Protein AF-N2ACI0-F1 (afdb_monomer_lite)

Foldseek 3Di:
DALVCVPPDPDDDPVVVVVLVVVVVVCVVPLDAEEEEEEQCHPVPSVVVCCVSRVRYQAYEYEDLRPPDFDDDRRYTYDNDPVPDDPDDGPYYHD

Secondary structure (DSSP, 8-state):
--GGGTTT-SS--HHHHHHHHHHHHHHTTS---EEEEEET-TTSHHHHHHHHH-TTEEEEEEE-TT-SS-EEETTEEEESSGGGS--SPPSEEE-

Structure (mmCIF, N/CA/C/O backbone):
data_AF-N2ACI0-F1
#
_entry.id   AF-N2ACI0-F1
#
loop_
_atom_site.group_PDB
_atom_site.id
_atom_site.type_symbol
_atom_site.label_atom_id
_atom_site.label_alt_id
_atom_site.label_comp_id
_atom_site.label_asym_id
_atom_site.label_entity_id
_atom_site.label_seq_id
_atom_site.pdbx_PDB_ins_code
_atom_site.Cartn_x
_atom_site.Cartn_y
_atom_site.Cartn_z
_atom_site.occupancy
_atom_site.B_iso_or_equiv
_atom_site.auth_seq_id
_atom_site.auth_comp_id
_atom_site.auth_asym_id
_atom_site.auth_atom_id
_atom_site.pdbx_PDB_model_num
ATOM 1 N N . MET A 1 1 ? 3.826 2.591 -10.489 1.00 58.47 1 MET A N 1
ATOM 2 C CA . MET A 1 1 ? 4.806 2.523 -11.584 1.00 58.47 1 MET A CA 1
ATOM 3 C C . MET A 1 1 ? 4.815 1.078 -11.996 1.00 58.47 1 MET A C 1
ATOM 5 O O . MET A 1 1 ? 4.823 0.238 -11.097 1.00 58.47 1 MET A O 1
ATOM 9 N N . ASP A 1 2 ? 4.708 0.779 -13.287 1.00 58.25 2 ASP A N 1
ATOM 10 C CA . ASP A 1 2 ? 4.941 -0.600 -13.712 1.00 58.25 2 ASP A CA 1
ATOM 11 C C . ASP A 1 2 ? 6.365 -0.964 -13.261 1.00 58.25 2 ASP A C 1
ATOM 13 O O . ASP A 1 2 ? 7.281 -0.144 -13.361 1.00 58.25 2 ASP A O 1
ATOM 17 N N . LEU A 1 3 ? 6.563 -2.146 -12.679 1.00 53.84 3 LEU A N 1
ATOM 18 C CA . LEU A 1 3 ? 7.887 -2.563 -12.215 1.00 53.84 3 LEU A CA 1
ATOM 19 C C . LEU A 1 3 ? 8.919 -2.522 -13.352 1.00 53.84 3 LEU A C 1
ATOM 21 O O . LEU A 1 3 ? 10.091 -2.232 -13.102 1.00 53.84 3 LEU A O 1
ATOM 25 N N . SER A 1 4 ? 8.467 -2.685 -14.600 1.00 56.00 4 SER A N 1
ATOM 26 C CA . SER A 1 4 ? 9.281 -2.516 -15.808 1.00 56.00 4 SER A CA 1
ATOM 27 C C . SER A 1 4 ? 9.829 -1.091 -16.022 1.00 56.00 4 SER A C 1
ATOM 29 O O . SER A 1 4 ? 10.829 -0.921 -16.719 1.00 56.00 4 SER A O 1
ATOM 31 N N . GLU A 1 5 ? 9.250 -0.070 -15.385 1.00 56.12 5 GLU A N 1
ATOM 32 C CA . GLU A 1 5 ? 9.637 1.345 -15.515 1.00 56.12 5 GLU A CA 1
ATOM 33 C C . GLU A 1 5 ? 10.593 1.821 -14.401 1.00 56.12 5 GLU A C 1
ATOM 35 O O . GLU A 1 5 ? 11.156 2.917 -14.483 1.00 56.12 5 GLU A O 1
ATOM 40 N N . THR A 1 6 ? 10.852 0.990 -13.382 1.00 54.44 6 THR A N 1
ATOM 41 C CA . THR A 1 6 ? 11.622 1.369 -12.175 1.00 54.44 6 THR A CA 1
ATOM 42 C C . THR A 1 6 ? 13.064 1.814 -12.443 1.00 54.44 6 THR A C 1
ATOM 44 O O . THR A 1 6 ? 13.654 2.516 -11.622 1.00 54.44 6 THR A O 1
ATOM 47 N N . ASN A 1 7 ? 13.631 1.470 -13.603 1.00 51.19 7 ASN A N 1
ATOM 48 C CA . ASN A 1 7 ? 15.015 1.796 -13.954 1.00 51.19 7 ASN A CA 1
ATOM 49 C C . ASN A 1 7 ? 15.210 3.130 -14.702 1.00 51.19 7 ASN A C 1
ATOM 51 O O . ASN A 1 7 ? 16.359 3.479 -14.972 1.00 51.19 7 ASN A O 1
ATOM 55 N N . GLN A 1 8 ? 14.156 3.884 -15.054 1.00 51.38 8 GLN A N 1
ATOM 56 C CA . GLN A 1 8 ? 14.314 5.052 -15.946 1.00 51.38 8 GLN A CA 1
ATOM 57 C C . GLN A 1 8 ? 13.976 6.423 -15.353 1.00 51.38 8 GLN A C 1
ATOM 59 O O . GLN A 1 8 ? 14.406 7.431 -15.916 1.00 51.38 8 GLN A O 1
ATOM 64 N N . THR A 1 9 ? 13.314 6.522 -14.199 1.00 49.97 9 THR A N 1
ATOM 65 C CA . THR A 1 9 ? 12.980 7.837 -13.628 1.00 49.97 9 THR A CA 1
ATOM 66 C C . THR A 1 9 ? 13.075 7.859 -12.107 1.00 49.97 9 THR A C 1
ATOM 68 O O . THR A 1 9 ? 12.250 7.286 -11.405 1.00 49.97 9 THR A O 1
ATOM 71 N N . ALA A 1 10 ? 14.026 8.639 -11.581 1.00 59.66 10 ALA A N 1
ATOM 72 C CA . ALA A 1 10 ? 14.067 9.030 -10.165 1.00 59.66 10 ALA A CA 1
ATOM 73 C C . ALA A 1 10 ? 12.825 9.842 -9.724 1.00 59.66 10 ALA A C 1
ATOM 75 O O . ALA A 1 10 ? 12.637 10.104 -8.537 1.00 59.66 10 ALA A O 1
ATOM 76 N N . TYR A 1 11 ? 11.983 10.247 -10.680 1.00 70.56 11 TYR A N 1
ATOM 77 C CA . TYR A 1 11 ? 10.765 11.019 -10.482 1.00 70.56 11 TYR A CA 1
ATOM 78 C C . TYR A 1 11 ? 9.537 10.170 -10.810 1.00 70.56 11 TYR A C 1
ATOM 80 O O . TYR A 1 11 ? 9.466 9.557 -11.870 1.00 70.56 11 TYR A O 1
ATOM 88 N N . ARG A 1 12 ? 8.557 10.170 -9.901 1.00 80.38 12 ARG A N 1
ATOM 89 C CA . ARG A 1 12 ? 7.232 9.590 -10.144 1.00 80.38 12 ARG A CA 1
ATOM 90 C C . ARG A 1 12 ? 6.530 10.347 -11.252 1.00 80.38 12 ARG A C 1
ATOM 92 O O . ARG A 1 12 ? 6.649 11.573 -11.340 1.00 80.38 12 ARG A O 1
ATOM 99 N N . HIS A 1 13 ? 5.748 9.636 -12.048 1.00 83.31 13 HIS A N 1
ATOM 100 C CA . HIS A 1 13 ? 4.943 10.307 -13.041 1.00 83.31 13 HIS A CA 1
ATOM 101 C C . HIS A 1 13 ? 3.838 11.136 -12.366 1.00 8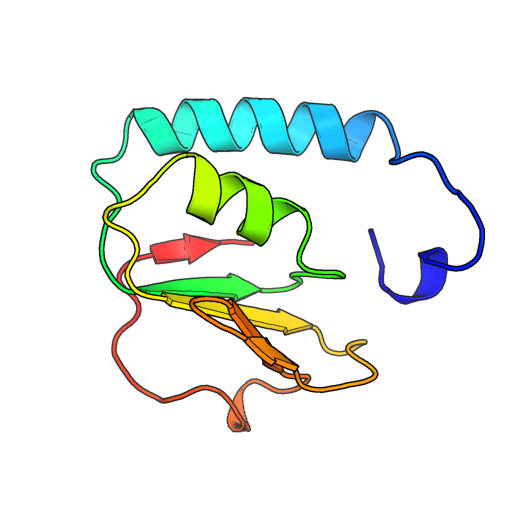3.31 13 HIS A C 1
ATOM 103 O O . HIS A 1 13 ? 3.210 10.669 -11.411 1.00 83.31 13 HIS A O 1
ATOM 109 N N . PRO A 1 14 ? 3.543 12.358 -12.850 1.00 87.75 14 PRO A N 1
ATOM 110 C CA . PRO A 1 14 ? 2.555 13.231 -12.214 1.00 87.75 14 PRO A CA 1
ATOM 111 C C . PRO A 1 14 ? 1.171 12.593 -12.047 1.00 87.75 14 PRO A C 1
ATOM 113 O O . PRO A 1 14 ? 0.515 12.811 -11.033 1.00 87.75 14 PRO A O 1
ATOM 116 N N . TRP A 1 15 ? 0.739 11.759 -13.000 1.00 85.75 15 TRP A N 1
ATOM 117 C CA . TRP A 1 15 ? -0.555 11.077 -12.911 1.00 85.75 15 TRP A CA 1
ATOM 118 C C . TRP A 1 15 ? -0.612 10.050 -11.778 1.00 85.75 15 TRP A C 1
ATOM 120 O O . TRP A 1 15 ? -1.686 9.826 -11.225 1.00 85.75 15 TRP A O 1
ATOM 130 N N . GLU A 1 16 ? 0.516 9.442 -11.403 1.00 85.31 16 GLU A N 1
ATOM 131 C CA . GLU A 1 16 ? 0.575 8.522 -10.265 1.00 85.31 16 GLU A CA 1
ATOM 132 C C . GLU A 1 16 ? 0.337 9.275 -8.960 1.00 85.31 16 GLU A C 1
ATOM 134 O O . GLU A 1 16 ? -0.451 8.829 -8.128 1.00 85.31 16 GLU A O 1
ATOM 139 N N . LEU A 1 17 ? 0.970 10.444 -8.821 1.00 90.00 17 LEU A N 1
ATOM 140 C CA . LEU A 1 17 ? 0.812 11.314 -7.659 1.00 90.00 17 LEU A CA 1
ATOM 141 C C . LEU A 1 17 ? -0.623 11.834 -7.559 1.00 90.00 17 LEU A C 1
ATOM 143 O O . LEU A 1 17 ? -1.252 11.695 -6.514 1.00 90.00 17 LEU A O 1
ATOM 147 N N . SER A 1 18 ? -1.183 12.346 -8.659 1.00 92.25 18 SER A N 1
ATOM 148 C CA . SER A 1 18 ? -2.572 12.814 -8.675 1.00 92.25 18 SER A CA 1
ATOM 149 C C . SER A 1 18 ? -3.561 11.688 -8.365 1.00 92.25 18 SER A C 1
ATOM 151 O O . SER A 1 18 ? -4.481 11.879 -7.572 1.00 92.25 18 SER A O 1
ATOM 153 N N . ARG A 1 19 ? -3.372 10.491 -8.939 1.00 91.31 19 ARG A N 1
ATOM 154 C CA . ARG A 1 19 ? -4.231 9.333 -8.650 1.00 91.31 19 ARG A CA 1
ATOM 155 C C . ARG A 1 19 ? -4.160 8.948 -7.175 1.00 91.31 19 ARG A C 1
ATOM 157 O O . ARG A 1 19 ? -5.205 8.780 -6.551 1.00 91.31 19 ARG A O 1
ATOM 164 N N . MET A 1 20 ? -2.953 8.850 -6.621 1.00 92.81 20 MET A N 1
ATOM 165 C CA . MET A 1 20 ? -2.744 8.573 -5.202 1.00 92.81 20 MET A CA 1
ATOM 166 C C . MET A 1 20 ? -3.468 9.597 -4.325 1.00 92.81 20 MET A C 1
ATOM 168 O O . MET A 1 20 ? -4.207 9.205 -3.428 1.00 92.81 20 MET A O 1
ATOM 172 N N . GLU A 1 21 ? -3.295 10.895 -4.577 1.00 94.06 21 GLU A N 1
ATOM 173 C CA . GLU A 1 21 ? -3.912 11.952 -3.768 1.00 94.06 21 GLU A CA 1
ATOM 174 C C . GLU A 1 21 ? -5.440 11.845 -3.731 1.00 94.06 21 GLU A C 1
ATOM 176 O O . GLU A 1 21 ? -6.043 11.914 -2.655 1.00 94.06 21 GLU A O 1
ATOM 181 N N . ILE A 1 22 ? -6.072 11.635 -4.892 1.00 95.06 22 ILE A N 1
ATOM 182 C CA . ILE A 1 22 ? -7.527 11.476 -4.975 1.00 95.06 22 ILE A CA 1
ATOM 183 C C . ILE A 1 22 ? -7.966 10.207 -4.240 1.00 95.06 22 ILE A C 1
ATOM 185 O O . ILE A 1 22 ? -8.905 10.266 -3.446 1.00 95.06 22 ILE A O 1
ATOM 189 N N . LEU A 1 23 ? -7.284 9.078 -4.456 1.00 93.38 23 LEU A N 1
ATOM 190 C CA . LEU A 1 23 ? -7.632 7.825 -3.789 1.00 93.38 23 LEU A CA 1
ATOM 191 C C . LEU A 1 23 ? -7.501 7.954 -2.272 1.00 93.38 23 LEU A C 1
ATOM 193 O O . LEU A 1 23 ? -8.448 7.635 -1.563 1.00 93.38 23 LEU A O 1
ATOM 197 N N . LEU A 1 24 ? -6.398 8.505 -1.759 1.00 93.31 24 LEU A N 1
ATOM 198 C CA . LEU A 1 24 ? -6.213 8.714 -0.320 1.00 93.31 24 LEU A CA 1
ATOM 199 C C . LEU A 1 24 ? -7.331 9.576 0.283 1.00 93.31 24 LEU A C 1
ATOM 201 O O . LEU A 1 24 ? -7.787 9.286 1.386 1.00 93.31 24 LEU A O 1
ATOM 205 N N . LYS A 1 25 ? -7.805 10.599 -0.437 1.00 94.19 25 LYS A N 1
ATOM 206 C CA . LYS A 1 25 ? -8.922 11.448 -0.001 1.00 94.19 25 LYS A CA 1
ATOM 207 C C . LYS A 1 25 ? -10.263 10.708 0.027 1.00 94.19 25 LYS A C 1
ATOM 209 O O . LYS A 1 25 ? -11.088 10.960 0.902 1.00 94.19 25 LYS A O 1
ATOM 214 N N . GLU A 1 26 ? -10.516 9.813 -0.922 1.00 93.50 26 GLU A N 1
ATOM 215 C CA . GLU A 1 26 ? -11.725 8.981 -0.894 1.00 93.50 26 GLU A CA 1
ATOM 216 C C . GLU A 1 26 ? -11.644 7.917 0.208 1.00 93.50 26 GLU A C 1
ATOM 218 O O . GLU A 1 26 ? -12.617 7.698 0.929 1.00 93.50 26 GLU A O 1
ATOM 223 N N . LEU A 1 27 ? -10.463 7.330 0.407 1.00 91.38 27 LEU A N 1
ATOM 224 C CA . LEU A 1 27 ? -10.188 6.367 1.469 1.00 91.38 27 LEU A CA 1
ATOM 225 C C . LEU A 1 27 ? -10.339 6.984 2.871 1.00 91.38 27 LEU A C 1
ATOM 227 O O . LEU A 1 27 ? -10.807 6.297 3.769 1.00 91.38 27 LEU A O 1
ATOM 231 N N . GLU A 1 28 ? -10.046 8.277 3.067 1.00 92.25 28 GLU A N 1
ATOM 232 C CA . GLU A 1 28 ? -10.310 8.996 4.332 1.00 92.25 28 GLU A CA 1
ATOM 233 C C . GLU A 1 28 ? -11.784 8.986 4.750 1.00 92.25 28 GLU A C 1
ATOM 235 O O . GLU A 1 28 ? -12.098 9.040 5.940 1.00 92.25 28 GLU A O 1
ATOM 240 N N . LYS A 1 29 ? -12.703 8.910 3.784 1.00 93.44 29 LYS A N 1
ATOM 241 C CA . LYS A 1 29 ? -14.144 8.835 4.062 1.00 93.44 29 LYS A CA 1
ATOM 242 C C . LYS A 1 29 ? -14.557 7.441 4.532 1.00 93.44 29 LYS A C 1
ATOM 244 O O . LYS A 1 29 ? -15.665 7.263 5.037 1.00 93.44 29 LYS A O 1
ATOM 249 N N . LEU A 1 30 ? -13.683 6.454 4.356 1.00 87.06 30 LEU A N 1
ATOM 250 C CA . LEU A 1 30 ? -13.880 5.078 4.765 1.00 87.06 30 LEU A CA 1
ATOM 251 C C . LEU A 1 30 ? -13.129 4.840 6.083 1.00 87.06 30 LEU A C 1
ATOM 253 O O . LEU A 1 30 ? -11.980 5.229 6.258 1.00 87.06 30 LEU A O 1
ATOM 257 N N . ASN A 1 31 ? -13.760 4.158 7.038 1.00 85.31 31 ASN A N 1
ATOM 258 C CA . ASN A 1 31 ? -13.093 3.771 8.287 1.00 85.31 31 ASN A CA 1
ATOM 259 C C . ASN A 1 31 ? -12.257 2.493 8.082 1.00 85.31 31 ASN A C 1
ATOM 261 O O . ASN A 1 31 ? -12.593 1.423 8.610 1.00 85.31 31 ASN A O 1
ATOM 265 N N . ILE A 1 32 ? -11.226 2.607 7.241 1.00 87.88 32 ILE A N 1
ATOM 266 C CA . ILE A 1 32 ? -10.379 1.495 6.800 1.00 87.88 32 ILE A CA 1
ATOM 267 C C . ILE A 1 32 ? -9.509 1.015 7.956 1.00 87.88 32 ILE A C 1
ATOM 269 O O . ILE A 1 32 ? -8.879 1.797 8.667 1.00 87.88 32 ILE A O 1
ATOM 273 N N . ARG A 1 33 ? -9.484 -0.303 8.138 1.00 90.81 33 ARG A N 1
ATOM 274 C CA . ARG A 1 33 ? -8.760 -0.994 9.205 1.00 90.81 33 ARG A CA 1
ATOM 275 C C . ARG A 1 33 ? -8.560 -2.459 8.844 1.00 90.81 33 ARG A C 1
ATOM 277 O O . ARG A 1 33 ? -9.329 -3.008 8.051 1.00 90.81 33 ARG A O 1
ATOM 284 N N . GLY A 1 34 ? -7.597 -3.102 9.492 1.00 90.62 34 GLY A N 1
ATOM 285 C CA . GLY A 1 34 ? -7.302 -4.518 9.269 1.00 90.62 34 GLY A CA 1
ATOM 286 C C . GLY A 1 34 ? -6.450 -4.749 8.023 1.00 90.62 34 GLY A C 1
ATOM 287 O O . GLY A 1 34 ? -5.506 -3.999 7.785 1.00 90.62 34 GLY A O 1
ATOM 288 N N . GLU A 1 35 ? -6.762 -5.798 7.262 1.00 92.19 35 GLU A N 1
ATOM 289 C CA . GLU A 1 35 ? -5.947 -6.242 6.129 1.00 92.19 35 GLU A CA 1
ATOM 290 C C . GLU A 1 35 ? -6.417 -5.676 4.788 1.00 92.19 35 GLU A C 1
ATOM 292 O O . GLU A 1 35 ? -7.573 -5.858 4.400 1.00 92.19 35 GLU A O 1
ATOM 297 N N . VAL A 1 36 ? -5.494 -5.077 4.040 1.00 93.06 36 VAL A N 1
ATOM 298 C CA . VAL A 1 36 ? -5.734 -4.584 2.677 1.00 93.06 36 VAL A CA 1
ATOM 299 C C . VAL A 1 36 ? -5.067 -5.508 1.663 1.00 93.06 36 VAL A C 1
ATOM 301 O O . VAL A 1 36 ? -3.992 -6.045 1.927 1.00 93.06 36 VAL A O 1
ATOM 304 N N . LEU A 1 37 ? -5.713 -5.696 0.516 1.00 93.69 37 LEU A N 1
ATOM 305 C CA . LEU A 1 37 ? -5.132 -6.310 -0.674 1.00 93.69 37 LEU A CA 1
ATOM 306 C C . LEU A 1 37 ? -5.045 -5.269 -1.792 1.00 93.69 37 LEU A C 1
ATOM 308 O O . LEU A 1 37 ? -6.079 -4.720 -2.159 1.00 93.69 37 LEU A O 1
ATOM 312 N N . ASP A 1 38 ? -3.857 -5.037 -2.336 1.00 92.88 38 ASP A N 1
ATOM 313 C CA . ASP A 1 38 ? -3.622 -4.204 -3.517 1.00 92.88 38 ASP A CA 1
ATOM 314 C C . ASP A 1 38 ? -3.247 -5.083 -4.719 1.00 92.88 38 ASP A C 1
ATOM 316 O O . ASP A 1 38 ? -2.332 -5.907 -4.643 1.00 92.88 38 ASP A O 1
ATOM 320 N N . ILE A 1 39 ? -3.992 -4.972 -5.817 1.00 92.56 39 ILE A N 1
ATOM 321 C CA . ILE A 1 39 ? -3.794 -5.781 -7.027 1.00 92.56 39 ILE A CA 1
ATOM 322 C C . ILE A 1 39 ? -3.184 -4.893 -8.108 1.00 92.56 39 ILE A C 1
ATOM 324 O O . ILE A 1 39 ? -3.784 -3.905 -8.508 1.00 92.56 39 ILE A O 1
ATOM 328 N N . GLY A 1 40 ? -2.026 -5.286 -8.637 1.00 91.25 40 GLY A N 1
ATOM 329 C CA . GLY A 1 40 ? -1.216 -4.414 -9.488 1.00 91.25 40 GLY A CA 1
ATOM 330 C C . GLY A 1 40 ? -0.451 -3.378 -8.664 1.00 91.25 40 GLY A C 1
ATOM 331 O O . GLY A 1 40 ? -0.368 -2.213 -9.055 1.00 91.25 40 GLY A O 1
ATOM 332 N N . CYS A 1 41 ? 0.086 -3.798 -7.510 1.00 90.81 41 CYS A N 1
ATOM 333 C CA . CYS A 1 41 ? 0.726 -2.903 -6.541 1.00 90.81 41 CYS A CA 1
ATOM 334 C C . CYS A 1 41 ? 2.010 -2.239 -7.068 1.00 90.81 41 CYS A C 1
ATOM 336 O O . CYS A 1 41 ? 2.541 -1.312 -6.445 1.00 90.81 41 CYS A O 1
ATOM 338 N N . GLY A 1 42 ? 2.541 -2.704 -8.207 1.00 89.81 42 GLY A N 1
ATOM 339 C CA . GLY A 1 42 ? 3.797 -2.241 -8.770 1.00 89.81 42 GLY A CA 1
ATOM 340 C C . GLY A 1 42 ? 4.915 -2.337 -7.737 1.00 89.81 42 GLY A C 1
ATOM 341 O O . GLY A 1 42 ? 5.197 -3.397 -7.186 1.00 89.81 42 GLY A O 1
ATOM 342 N N . ASP A 1 43 ? 5.536 -1.203 -7.428 1.00 87.69 43 ASP A N 1
ATOM 343 C CA . ASP A 1 43 ? 6.628 -1.107 -6.457 1.00 87.69 43 ASP A CA 1
ATOM 344 C C . ASP A 1 43 ? 6.191 -0.789 -5.011 1.00 87.69 43 ASP A C 1
ATOM 346 O O . ASP A 1 43 ? 7.027 -0.451 -4.158 1.00 87.69 43 ASP A O 1
ATOM 350 N N . GLY A 1 44 ? 4.886 -0.865 -4.729 1.00 90.19 44 GLY A N 1
ATOM 351 C CA . GLY A 1 44 ? 4.309 -0.672 -3.396 1.00 90.19 44 GLY A CA 1
ATOM 352 C C . GLY A 1 44 ? 4.378 0.770 -2.887 1.00 90.19 44 GLY A C 1
ATOM 353 O O . GLY A 1 44 ? 4.257 1.021 -1.688 1.00 90.19 44 GLY A O 1
ATOM 354 N N . TYR A 1 45 ? 4.625 1.757 -3.758 1.00 90.69 45 TYR A N 1
ATOM 355 C CA . TYR A 1 45 ? 4.679 3.161 -3.336 1.00 90.69 45 TYR A CA 1
ATOM 356 C C . TYR A 1 45 ? 3.356 3.634 -2.722 1.00 90.69 45 TYR A C 1
ATOM 358 O O . TYR A 1 45 ? 3.356 4.273 -1.671 1.00 90.69 45 TYR A O 1
ATOM 366 N N . PHE A 1 46 ? 2.235 3.290 -3.356 1.00 92.06 46 PHE A N 1
ATOM 367 C CA . PHE A 1 46 ? 0.909 3.653 -2.868 1.00 92.06 46 PHE A CA 1
ATOM 368 C C . PHE A 1 46 ? 0.614 3.023 -1.502 1.00 92.06 46 PHE A C 1
ATOM 370 O O . PHE A 1 46 ? 0.185 3.719 -0.581 1.00 92.06 46 PHE A O 1
ATOM 377 N N . ASP A 1 47 ? 0.951 1.745 -1.336 1.00 93.38 47 ASP A N 1
ATOM 378 C CA . ASP A 1 47 ? 0.771 0.995 -0.092 1.00 93.38 47 ASP A CA 1
ATOM 379 C C . ASP A 1 47 ? 1.525 1.616 1.084 1.00 93.38 47 ASP A C 1
ATOM 381 O O . ASP A 1 47 ? 0.983 1.763 2.184 1.00 93.38 47 ASP A O 1
ATOM 385 N N . LYS A 1 48 ? 2.757 2.075 0.844 1.00 92.06 48 LYS A N 1
ATOM 386 C CA . LYS A 1 48 ? 3.554 2.794 1.849 1.00 92.06 48 LYS A CA 1
ATOM 387 C C . LYS A 1 48 ? 2.870 4.077 2.306 1.00 92.06 48 LYS A C 1
ATOM 389 O O . LYS A 1 48 ? 2.889 4.388 3.498 1.00 92.06 48 LYS A O 1
ATOM 394 N N . GLU A 1 49 ? 2.257 4.823 1.391 1.00 93.75 49 GLU A N 1
ATOM 395 C CA . GLU A 1 49 ? 1.514 6.038 1.737 1.00 93.75 49 GLU A CA 1
ATOM 396 C C . GLU A 1 49 ? 0.204 5.718 2.472 1.00 93.75 49 GLU A C 1
ATOM 398 O O . GLU A 1 49 ? -0.132 6.398 3.447 1.00 93.75 49 GLU A O 1
ATOM 403 N N . ILE A 1 50 ? -0.485 4.632 2.107 1.00 93.56 50 ILE A N 1
ATOM 404 C CA . ILE A 1 50 ? -1.653 4.132 2.846 1.00 93.56 50 ILE A CA 1
ATOM 405 C C . ILE A 1 50 ? -1.271 3.774 4.288 1.00 93.56 50 ILE A C 1
ATOM 407 O O . ILE A 1 50 ? -1.928 4.233 5.222 1.00 93.56 50 ILE A O 1
ATOM 411 N N . ILE A 1 51 ? -0.204 2.999 4.505 1.00 93.19 51 ILE A N 1
ATOM 412 C CA . ILE A 1 51 ? 0.219 2.569 5.851 1.00 93.19 51 ILE A CA 1
ATOM 413 C C . ILE A 1 51 ? 0.559 3.766 6.741 1.00 93.19 51 ILE A C 1
ATOM 415 O O . ILE A 1 51 ? 0.196 3.780 7.921 1.00 93.19 51 ILE A O 1
ATOM 419 N N . LYS A 1 52 ? 1.234 4.781 6.187 1.00 92.94 52 LYS A N 1
ATOM 420 C CA . LYS A 1 52 ? 1.552 6.021 6.911 1.00 92.94 52 LYS A CA 1
ATOM 421 C C . LYS A 1 52 ? 0.292 6.784 7.310 1.00 92.94 52 LYS A C 1
ATOM 423 O O . LYS A 1 52 ? 0.232 7.328 8.411 1.00 92.94 52 LYS A O 1
ATOM 428 N N . LYS A 1 53 ? -0.701 6.842 6.419 1.00 94.06 53 LYS A N 1
ATOM 429 C CA . LYS A 1 53 ? -1.911 7.651 6.598 1.00 94.06 53 LYS A CA 1
ATOM 430 C C . LYS A 1 53 ? -2.985 6.961 7.448 1.00 94.06 53 LYS A C 1
ATOM 432 O O . LYS A 1 53 ? -3.700 7.640 8.182 1.00 94.06 53 LYS A O 1
ATOM 437 N N . PHE A 1 54 ? -3.082 5.632 7.394 1.00 94.31 54 PHE A N 1
ATOM 438 C CA . PHE A 1 54 ? -4.134 4.841 8.042 1.00 94.31 54 PHE A CA 1
ATOM 439 C C . PHE A 1 54 ? -3.547 3.835 9.054 1.00 94.31 54 PHE A C 1
ATOM 441 O O . PHE A 1 54 ? -3.393 2.649 8.755 1.00 94.31 54 PHE A O 1
ATOM 448 N N . PRO A 1 55 ? -3.253 4.257 10.299 1.00 92.12 55 PRO A N 1
ATOM 449 C CA . PRO A 1 55 ? -2.511 3.440 11.267 1.00 92.12 55 PRO A CA 1
ATOM 450 C C . PRO A 1 55 ? -3.253 2.183 11.752 1.00 92.12 55 PRO A C 1
ATOM 452 O O . PRO A 1 55 ? -2.613 1.261 12.261 1.00 92.12 55 PRO A O 1
ATOM 455 N N . LEU A 1 56 ? -4.583 2.137 11.589 1.00 93.25 56 LEU A N 1
ATOM 456 C CA . LEU A 1 56 ? -5.437 0.996 11.948 1.00 93.25 56 LEU A CA 1
ATOM 457 C C . LEU A 1 56 ? -5.370 -0.162 10.938 1.00 93.25 56 LEU A C 1
ATOM 459 O O . LEU A 1 56 ? -5.952 -1.222 11.180 1.00 93.25 56 LEU A O 1
ATOM 463 N N . ILE A 1 57 ? -4.678 0.023 9.814 1.00 93.56 57 ILE A N 1
ATOM 464 C CA . ILE 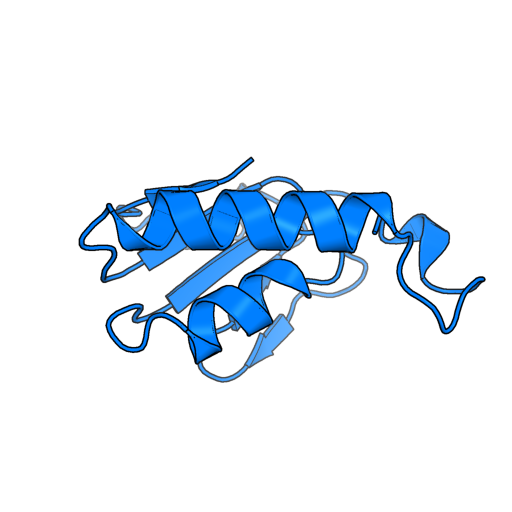A 1 57 ? -4.312 -1.075 8.923 1.00 93.56 57 ILE A CA 1
ATOM 465 C C . ILE A 1 57 ? -3.252 -1.925 9.619 1.00 93.56 57 ILE A C 1
ATOM 467 O O . ILE A 1 57 ? -2.231 -1.418 10.101 1.00 93.56 57 ILE A O 1
ATOM 471 N N . THR A 1 58 ? -3.519 -3.223 9.697 1.00 93.06 58 THR A N 1
ATOM 472 C CA . THR A 1 58 ? -2.617 -4.196 10.309 1.00 93.06 58 THR A CA 1
ATOM 473 C C . THR A 1 58 ? -1.579 -4.658 9.305 1.00 93.06 58 THR A C 1
ATOM 475 O O . THR A 1 58 ? -0.403 -4.598 9.635 1.00 93.06 58 THR A O 1
ATOM 478 N N . ASN A 1 59 ? -2.007 -5.012 8.088 1.00 93.12 59 ASN A N 1
ATOM 479 C CA . ASN A 1 59 ? -1.147 -5.467 6.996 1.00 93.12 59 ASN A CA 1
ATOM 480 C C . ASN A 1 59 ? -1.687 -4.987 5.643 1.00 93.12 59 ASN A C 1
ATOM 482 O O . ASN A 1 59 ? -2.904 -4.890 5.458 1.00 93.12 59 ASN A O 1
ATOM 486 N N . ILE A 1 60 ? -0.786 -4.762 4.692 1.00 93.81 60 ILE A N 1
ATOM 487 C CA . ILE A 1 60 ? -1.103 -4.640 3.271 1.00 93.81 60 ILE A CA 1
ATOM 488 C C . ILE A 1 60 ? -0.421 -5.775 2.523 1.00 93.81 60 ILE A C 1
ATOM 490 O O . ILE A 1 60 ? 0.773 -6.022 2.691 1.00 93.81 60 ILE A O 1
ATOM 494 N N . TRP A 1 61 ? -1.209 -6.456 1.702 1.00 93.50 61 TRP A N 1
ATOM 495 C CA . TRP A 1 61 ? -0.760 -7.468 0.769 1.00 93.50 61 TRP A CA 1
ATOM 496 C C . TRP A 1 61 ? -0.838 -6.902 -0.642 1.00 93.50 61 TRP A C 1
ATOM 498 O O . TRP A 1 61 ? -1.935 -6.637 -1.108 1.00 93.50 61 TRP A O 1
ATOM 508 N N . GLY A 1 62 ? 0.289 -6.726 -1.318 1.00 93.38 62 GLY A N 1
ATOM 509 C CA . GLY A 1 62 ? 0.325 -6.351 -2.726 1.00 93.38 62 GLY A CA 1
ATOM 510 C C . GLY A 1 62 ? 0.621 -7.562 -3.607 1.00 93.38 62 GLY A C 1
ATOM 511 O O . GLY A 1 62 ? 1.479 -8.386 -3.274 1.00 93.38 62 GLY A O 1
ATOM 512 N N 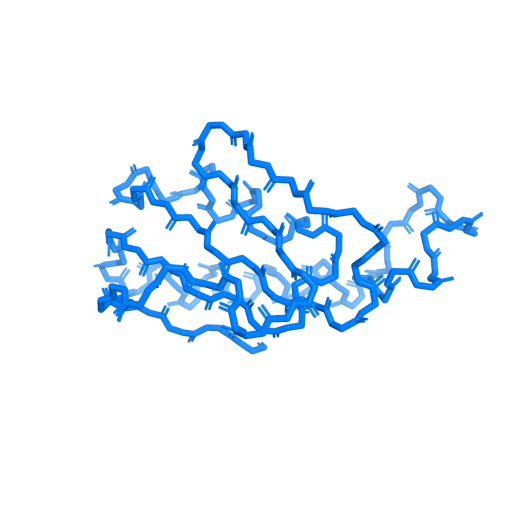. VAL A 1 63 ? -0.089 -7.682 -4.726 1.00 92.62 63 VAL A N 1
ATOM 513 C CA . VAL A 1 63 ? 0.206 -8.671 -5.769 1.00 92.62 63 VAL A CA 1
ATOM 514 C C . VAL A 1 63 ? 0.498 -7.962 -7.069 1.00 92.62 63 VAL A C 1
ATOM 516 O O . VAL A 1 63 ? -0.345 -7.222 -7.568 1.00 92.62 63 VAL A O 1
ATOM 519 N N . ASP A 1 64 ? 1.642 -8.263 -7.667 1.00 91.81 64 ASP A N 1
ATOM 520 C CA . ASP A 1 64 ? 1.968 -7.802 -9.009 1.00 91.81 64 ASP A CA 1
ATOM 521 C C . ASP A 1 64 ? 2.669 -8.915 -9.786 1.00 91.81 64 ASP A C 1
ATOM 523 O O . ASP A 1 64 ? 3.662 -9.472 -9.327 1.00 91.81 64 ASP A O 1
ATOM 527 N N . ILE A 1 65 ? 2.161 -9.251 -10.971 1.00 90.50 65 ILE A N 1
ATOM 528 C CA . ILE A 1 65 ? 2.729 -10.330 -11.796 1.00 90.50 65 ILE A CA 1
ATOM 529 C C . ILE A 1 65 ? 4.152 -10.022 -12.280 1.00 90.50 65 ILE A C 1
ATOM 531 O O . ILE A 1 65 ? 4.870 -10.933 -12.690 1.00 90.50 65 ILE A O 1
ATOM 535 N N . HIS A 1 66 ? 4.561 -8.754 -12.233 1.00 87.50 66 HIS A N 1
ATOM 536 C CA . HIS A 1 66 ? 5.898 -8.303 -12.589 1.00 87.50 66 HIS A CA 1
ATOM 537 C C . HIS A 1 66 ? 6.818 -8.147 -11.369 1.00 87.50 66 HIS A C 1
ATOM 539 O O . HIS A 1 66 ? 7.971 -7.749 -11.536 1.00 87.50 66 HIS A O 1
ATOM 545 N N . ALA A 1 67 ? 6.361 -8.488 -10.154 1.00 84.44 67 ALA A N 1
ATOM 546 C CA . ALA A 1 67 ? 7.193 -8.477 -8.951 1.00 84.44 67 ALA A CA 1
ATOM 547 C C . ALA A 1 67 ? 8.381 -9.437 -9.088 1.00 84.44 67 ALA A C 1
ATOM 549 O O . ALA A 1 67 ? 8.243 -10.658 -9.032 1.00 84.44 67 ALA A O 1
ATOM 550 N N . GLU A 1 68 ? 9.582 -8.870 -9.229 1.00 82.62 68 GLU A N 1
ATOM 551 C CA . GLU A 1 68 ? 10.818 -9.654 -9.331 1.00 82.62 68 GLU A CA 1
ATOM 552 C C . GLU A 1 68 ? 11.175 -10.367 -8.022 1.00 82.62 68 GLU A C 1
ATOM 554 O O . GLU A 1 68 ? 11.878 -11.380 -8.025 1.00 82.62 68 GLU A O 1
ATOM 559 N N . ARG A 1 69 ? 10.743 -9.817 -6.882 1.00 83.62 69 ARG A N 1
ATOM 560 C CA . ARG A 1 69 ? 11.060 -10.334 -5.549 1.00 83.62 69 ARG A CA 1
ATOM 561 C C . ARG A 1 69 ? 9.860 -10.217 -4.631 1.00 83.62 69 ARG A C 1
ATOM 563 O O . ARG A 1 69 ? 9.225 -9.167 -4.576 1.00 83.62 69 ARG A O 1
ATOM 570 N N . CYS A 1 70 ? 9.634 -11.262 -3.843 1.00 86.94 70 CYS A N 1
ATOM 571 C CA . CYS A 1 70 ? 8.696 -11.197 -2.734 1.00 86.94 70 CYS A CA 1
ATOM 572 C C . CYS A 1 70 ? 9.335 -10.430 -1.571 1.00 86.94 70 CYS A C 1
ATOM 574 O O . CYS A 1 70 ? 10.515 -10.610 -1.253 1.00 86.94 70 CYS A O 1
ATOM 576 N N . VAL A 1 71 ? 8.556 -9.558 -0.941 1.00 90.06 71 VAL A N 1
ATOM 577 C CA . VAL A 1 71 ? 9.005 -8.690 0.149 1.00 90.06 71 VAL A CA 1
ATOM 578 C C . VAL A 1 71 ? 8.055 -8.861 1.317 1.00 90.06 71 VAL A C 1
ATOM 580 O O . VAL A 1 71 ? 6.845 -8.756 1.158 1.00 90.06 71 VAL A O 1
ATOM 583 N N . HIS A 1 72 ? 8.610 -9.082 2.504 1.00 91.19 72 HIS A N 1
ATOM 584 C CA . HIS A 1 72 ? 7.854 -9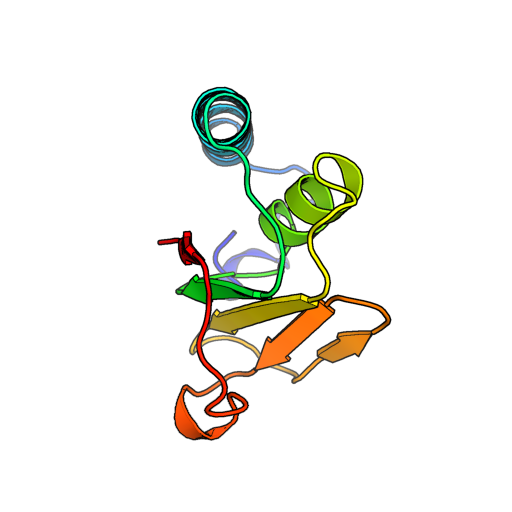.107 3.750 1.00 91.19 72 HIS A CA 1
ATOM 585 C C . HIS A 1 72 ? 8.592 -8.250 4.773 1.00 91.19 72 HIS A C 1
ATOM 587 O O . HIS A 1 72 ? 9.628 -8.659 5.300 1.00 91.19 72 HIS A O 1
ATOM 593 N N . GLN A 1 73 ? 8.094 -7.041 5.023 1.00 90.31 73 GLN A N 1
ATOM 594 C CA . GLN A 1 73 ? 8.736 -6.096 5.930 1.00 90.31 73 GLN A CA 1
ATOM 595 C C . GLN A 1 73 ? 7.697 -5.297 6.714 1.00 90.31 73 GLN A C 1
ATOM 597 O O . GLN A 1 73 ? 6.929 -4.518 6.159 1.00 90.31 73 GLN A O 1
ATOM 602 N N . GLY A 1 74 ? 7.710 -5.444 8.040 1.00 91.25 74 GLY A N 1
ATOM 603 C CA . GLY A 1 74 ? 6.756 -4.746 8.898 1.00 91.25 74 GLY A CA 1
ATOM 604 C C . GLY A 1 74 ? 5.319 -5.140 8.556 1.00 91.25 74 GLY A C 1
ATOM 605 O O . GLY A 1 74 ? 4.948 -6.288 8.767 1.00 91.25 74 GLY A O 1
ATOM 606 N N . LYS A 1 75 ? 4.538 -4.178 8.049 1.00 92.81 75 LYS A N 1
ATOM 607 C CA . LYS A 1 75 ? 3.138 -4.361 7.628 1.00 92.81 75 LYS A CA 1
ATOM 608 C C . LYS A 1 75 ? 2.983 -4.649 6.127 1.00 92.81 75 LYS A C 1
ATOM 610 O O . LYS A 1 75 ? 1.859 -4.790 5.657 1.00 92.81 75 LYS A O 1
ATOM 615 N N . GLU A 1 76 ? 4.077 -4.649 5.370 1.00 93.38 76 GLU A N 1
ATOM 616 C CA . GLU A 1 76 ? 4.081 -4.731 3.908 1.00 93.38 76 GLU A CA 1
ATOM 617 C C . GLU A 1 76 ? 4.424 -6.148 3.448 1.00 93.38 76 GLU A C 1
ATOM 619 O O . GLU A 1 76 ? 5.455 -6.707 3.842 1.00 93.38 76 GLU A O 1
ATOM 624 N N . HIS A 1 77 ? 3.577 -6.714 2.588 1.00 93.06 77 HIS A N 1
ATOM 625 C CA . HIS A 1 77 ? 3.763 -8.037 2.003 1.00 93.06 77 HIS A CA 1
ATOM 626 C C . HIS A 1 77 ? 3.519 -7.979 0.492 1.00 93.06 77 HIS A C 1
ATOM 628 O O . HIS A 1 77 ? 2.374 -7.933 0.064 1.00 93.06 77 HIS A O 1
ATOM 634 N N . TYR A 1 78 ? 4.57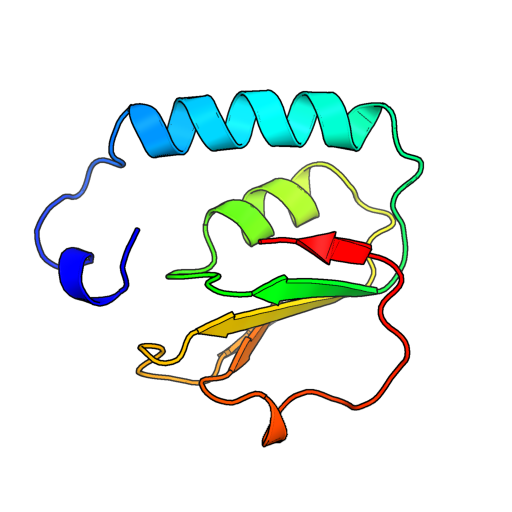5 -8.012 -0.318 1.00 93.00 78 TYR A N 1
ATOM 635 C CA . TYR A 1 78 ? 4.482 -8.010 -1.781 1.00 93.00 78 TYR A CA 1
ATOM 636 C C . TYR A 1 78 ? 4.835 -9.391 -2.323 1.00 93.00 78 TYR A C 1
ATOM 638 O O . TYR A 1 78 ? 5.872 -9.947 -1.956 1.00 93.00 78 TYR A O 1
ATOM 646 N N . VAL A 1 79 ? 3.979 -9.949 -3.175 1.00 92.56 79 VAL A N 1
ATOM 647 C CA . VAL A 1 79 ? 4.165 -11.271 -3.792 1.00 92.56 79 VAL A CA 1
ATOM 648 C C . VAL A 1 79 ? 3.893 -11.202 -5.291 1.00 92.56 79 VAL A C 1
ATOM 650 O O . VAL A 1 79 ? 3.181 -10.315 -5.761 1.00 92.56 79 VAL A O 1
ATOM 653 N N . ASN A 1 80 ? 4.440 -12.147 -6.055 1.00 91.44 80 ASN A N 1
ATOM 654 C CA . ASN A 1 80 ? 4.294 -12.144 -7.514 1.00 91.44 80 ASN A CA 1
ATOM 655 C C . ASN A 1 80 ? 3.086 -12.946 -8.027 1.00 91.44 80 ASN A C 1
ATOM 657 O O . ASN A 1 80 ? 2.784 -12.948 -9.221 1.00 91.44 80 ASN A O 1
ATOM 661 N N . SER A 1 81 ? 2.393 -13.658 -7.135 1.00 88.38 81 SER A N 1
ATOM 662 C CA . SER A 1 81 ? 1.280 -14.516 -7.508 1.00 88.38 81 SER A CA 1
ATOM 663 C C . SER A 1 81 ? 0.194 -14.540 -6.440 1.00 88.38 81 SER A C 1
ATOM 665 O O . SER A 1 81 ? 0.451 -14.512 -5.237 1.00 88.38 81 SER A O 1
ATOM 667 N N . TYR A 1 82 ? -1.058 -14.664 -6.885 1.00 82.81 82 TYR A N 1
ATOM 668 C CA . TYR A 1 82 ? -2.205 -14.800 -5.984 1.00 82.81 82 TYR A CA 1
ATOM 669 C C . TYR A 1 82 ? -2.099 -16.039 -5.076 1.00 82.81 82 TYR A C 1
ATOM 671 O O . TYR A 1 82 ? -2.616 -16.045 -3.963 1.00 82.81 82 TYR A O 1
ATOM 679 N N . ASN A 1 83 ? -1.410 -17.091 -5.530 1.00 83.88 83 ASN A N 1
ATOM 680 C CA . ASN A 1 83 ? -1.230 -18.325 -4.763 1.00 83.88 83 ASN A C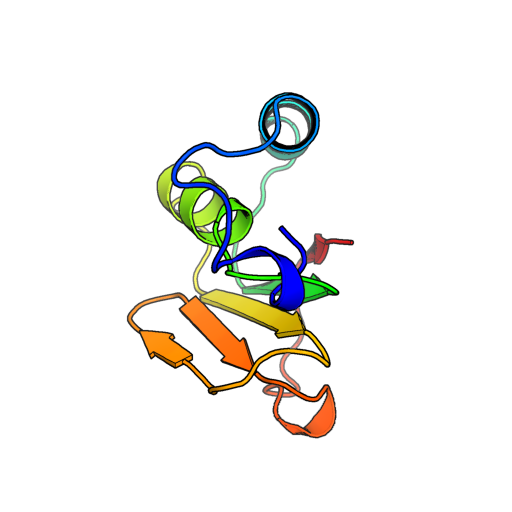A 1
ATOM 681 C C . ASN A 1 83 ? -0.361 -18.135 -3.511 1.00 83.88 83 ASN A C 1
ATOM 683 O O . ASN A 1 83 ? -0.467 -18.933 -2.581 1.00 83.88 83 ASN A O 1
ATOM 687 N N . GLU A 1 84 ? 0.475 -17.099 -3.491 1.00 80.50 84 GLU A N 1
ATOM 688 C CA . GLU A 1 84 ? 1.364 -16.764 -2.374 1.00 80.50 84 GLU A CA 1
ATOM 689 C C . GLU A 1 84 ? 0.709 -15.847 -1.338 1.00 80.50 84 GLU A C 1
ATOM 691 O O . GLU A 1 84 ? 1.269 -15.622 -0.264 1.00 80.50 84 GLU A O 1
ATOM 696 N N . LEU A 1 85 ? -0.497 -15.348 -1.616 1.00 81.75 85 LEU A N 1
ATOM 697 C CA . LEU A 1 85 ? -1.268 -14.613 -0.626 1.00 81.75 85 LEU A CA 1
ATOM 698 C C . LEU A 1 85 ? -1.690 -15.527 0.525 1.00 81.75 85 LEU A C 1
ATOM 700 O O . LEU A 1 85 ? -2.226 -16.623 0.323 1.00 81.75 85 LEU A O 1
ATOM 704 N N . GLN A 1 86 ? -1.570 -15.021 1.754 1.00 70.62 86 GLN A N 1
ATOM 705 C CA . GLN A 1 86 ? -2.305 -15.608 2.870 1.00 70.62 86 GLN A CA 1
ATOM 706 C C . GLN A 1 86 ? -3.807 -15.490 2.601 1.00 70.62 86 GLN A C 1
ATOM 708 O O . GLN A 1 86 ? -4.325 -14.394 2.369 1.00 70.62 86 GLN A O 1
ATOM 713 N N . LYS A 1 87 ? -4.502 -16.632 2.653 1.00 66.00 87 LYS A N 1
ATOM 714 C CA . LYS A 1 87 ? -5.930 -16.785 2.314 1.00 66.00 87 LYS A CA 1
ATOM 715 C C . LYS A 1 87 ? -6.890 -16.193 3.354 1.00 66.00 87 LYS A C 1
ATOM 717 O O . LYS A 1 87 ? -8.076 -16.523 3.358 1.00 66.00 87 LYS A O 1
ATOM 722 N N . ASP A 1 88 ? -6.392 -15.333 4.231 1.00 66.44 88 ASP A N 1
ATOM 723 C CA . ASP A 1 88 ? -7.203 -14.655 5.228 1.00 66.44 88 ASP A CA 1
ATOM 724 C C . ASP A 1 88 ? -8.125 -13.618 4.576 1.00 66.44 88 ASP A C 1
ATOM 726 O O . ASP A 1 88 ? -7.839 -13.061 3.511 1.00 66.44 88 ASP A O 1
ATOM 730 N N . LYS A 1 89 ? -9.276 -13.369 5.212 1.00 65.94 89 LYS A N 1
ATOM 731 C CA . LYS A 1 89 ? -10.252 -12.388 4.724 1.00 65.94 89 LYS A CA 1
ATOM 732 C C . LYS A 1 89 ? -9.638 -10.988 4.731 1.00 65.94 89 LYS A C 1
ATOM 734 O O . LYS A 1 89 ? -9.361 -10.437 5.793 1.00 65.94 89 LYS A O 1
ATOM 739 N N . LYS A 1 90 ? -9.527 -10.393 3.546 1.00 74.75 90 LYS A N 1
ATOM 740 C CA . LYS A 1 90 ? -9.119 -8.998 3.351 1.00 74.75 90 LYS A CA 1
ATOM 741 C C . LYS A 1 90 ? -10.331 -8.088 3.559 1.00 74.75 90 LYS A C 1
ATOM 743 O O . LYS A 1 90 ? -11.415 -8.381 3.052 1.00 74.75 90 LYS A O 1
ATOM 748 N N . SER A 1 91 ? -10.178 -7.028 4.351 1.00 75.12 91 SER A N 1
ATOM 749 C CA . SER A 1 91 ? -11.262 -6.088 4.671 1.00 75.12 91 SER A CA 1
ATOM 750 C C . SER A 1 91 ? -11.468 -5.039 3.578 1.00 75.12 91 SER A C 1
ATOM 752 O O . SER A 1 91 ? -12.545 -4.448 3.503 1.00 75.12 91 SER A O 1
ATOM 754 N N . LEU A 1 92 ? -10.461 -4.834 2.725 1.00 79.81 92 LEU A N 1
ATOM 755 C CA . LEU A 1 92 ? -10.493 -3.924 1.587 1.00 79.81 92 LEU A CA 1
ATOM 756 C C . LEU A 1 92 ? -9.640 -4.473 0.436 1.00 79.81 92 LEU A C 1
ATOM 758 O O . LEU A 1 92 ? -8.570 -5.033 0.675 1.00 79.81 92 LEU A O 1
ATOM 762 N N . ILE A 1 93 ? -10.117 -4.289 -0.796 1.00 82.06 93 ILE A N 1
ATOM 763 C CA . ILE A 1 93 ? -9.396 -4.626 -2.029 1.00 82.06 93 ILE A CA 1
ATOM 764 C C . ILE A 1 93 ? -9.243 -3.347 -2.859 1.00 82.06 93 ILE A C 1
ATOM 766 O O . ILE A 1 93 ? -10.228 -2.633 -3.061 1.00 82.06 93 ILE A O 1
ATOM 770 N N . LEU A 1 94 ? -8.021 -3.075 -3.307 1.00 80.75 94 LEU A N 1
ATOM 771 C CA . LEU A 1 94 ? -7.623 -1.956 -4.160 1.00 80.75 94 LEU A CA 1
ATOM 772 C C . LEU A 1 94 ? -7.184 -2.484 -5.540 1.00 80.75 94 LEU A C 1
ATOM 774 O O . LEU A 1 94 ? -6.769 -3.641 -5.658 1.00 80.75 94 LEU A O 1
ATOM 778 N N . PHE A 1 95 ? -7.359 -1.648 -6.566 1.00 75.88 95 PHE A N 1
ATOM 779 C CA . PHE A 1 95 ? -7.048 -1.906 -7.978 1.00 75.88 95 PHE A CA 1
ATOM 780 C C . PHE A 1 95 ? -6.388 -0.669 -8.603 1.00 75.88 95 PHE A C 1
ATOM 782 O O . PHE A 1 95 ? -6.716 0.456 -8.146 1.00 75.88 95 PHE A O 1
#

pLDDT: mean 84.79, std 12.23, range [49.97, 95.06]

Sequence (95 aa):
MDLSETNQTAYRHPWELSRMEILLKELEKLNIRGEVLDIGCGDGYFDKEIIKKFPLITNIWGVDIHAERCVHQGKEHYVNSYNELQKDKKSLILF

InterPro domains:
  IPR029063 S-adenosyl-L-methionine-dependent methyltransferase superfamily [G3DSA:3.40.50.150] (4-94)
  IPR029063 S-adenosyl-L-methionine-dependent methyltransferase superfamily [SSF53335] (13-69)

Radius of gyration: 13.03 Å; chains: 1; bounding box: 29×32×28 Å

Organism: NCBI:txid1235802